Protein AF-A0A2D6N7F5-F1 (afdb_monomer)

Sequence (158 aa):
MHDAQRVFRFYQSTFAYVYKRFQGEFGGLKPFIVREVQGERAKNTGSNALLRTEGMYAWGAAPFGFASDMRFTVAQVGPGFSNIQFGRPSGIYTDRQDGRYYERQLQQALSSGRQIMAIETWNELGEASGISETVEFGRQYIKLTRRYADRFKAGLGQ

Mean predicted aligned error: 5.07 Å

Structure (mmCIF, N/CA/C/O backbone):
data_AF-A0A2D6N7F5-F1
#
_entry.id   AF-A0A2D6N7F5-F1
#
loop_
_atom_site.group_PDB
_atom_site.id
_atom_site.type_symbol
_atom_site.label_atom_id
_atom_site.label_alt_id
_atom_site.label_comp_id
_atom_site.label_asym_id
_atom_site.label_entity_id
_atom_site.label_seq_id
_atom_site.pdbx_PDB_ins_code
_atom_site.Cartn_x
_atom_site.Cartn_y
_atom_site.Cartn_z
_atom_site.occupancy
_atom_site.B_iso_or_equiv
_atom_site.auth_seq_id
_atom_site.auth_comp_id
_atom_site.auth_asym_id
_atom_site.auth_atom_id
_atom_site.pdbx_PDB_model_num
ATOM 1 N N . MET A 1 1 ? -0.732 33.611 -0.053 1.00 40.47 1 MET A N 1
ATOM 2 C CA . MET A 1 1 ? -0.291 32.695 1.020 1.00 40.47 1 MET A CA 1
ATOM 3 C C . MET A 1 1 ? -1.552 32.285 1.761 1.00 40.47 1 MET A C 1
ATOM 5 O O . MET A 1 1 ? -2.129 33.122 2.437 1.00 40.47 1 MET A O 1
AT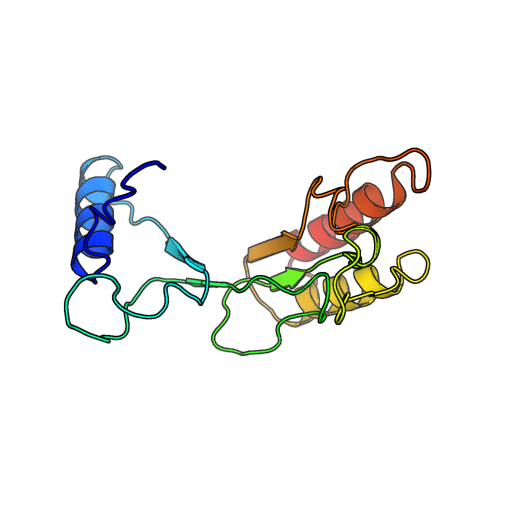OM 9 N N . HIS A 1 2 ? -2.101 31.101 1.482 1.00 43.03 2 HIS A N 1
ATOM 10 C CA . HIS A 1 2 ? -3.367 30.691 2.094 1.00 43.03 2 HIS A CA 1
ATOM 11 C C . HIS A 1 2 ? -3.129 30.362 3.568 1.00 43.03 2 HIS A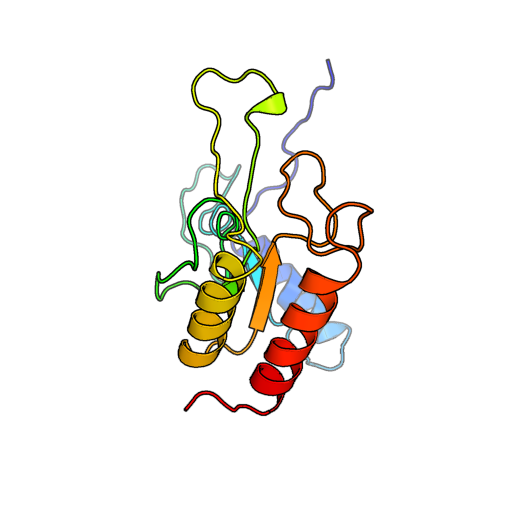 C 1
ATOM 13 O O . HIS A 1 2 ? -2.287 29.521 3.880 1.00 43.03 2 HIS A O 1
ATOM 19 N N . ASP A 1 3 ? -3.860 31.043 4.447 1.00 47.56 3 ASP A N 1
ATOM 20 C CA . ASP A 1 3 ? -3.926 30.760 5.878 1.00 47.56 3 ASP A CA 1
ATOM 21 C C . ASP A 1 3 ? -4.680 29.436 6.076 1.00 47.56 3 ASP A C 1
ATOM 23 O O . ASP A 1 3 ? -5.893 29.389 6.277 1.00 47.56 3 ASP A O 1
ATOM 27 N N . ALA A 1 4 ? -3.972 28.321 5.887 1.00 54.47 4 ALA A N 1
ATOM 28 C CA . ALA A 1 4 ? -4.507 26.992 6.135 1.00 54.47 4 ALA A CA 1
ATOM 29 C C . ALA A 1 4 ? -4.583 26.774 7.650 1.00 54.47 4 ALA A C 1
ATOM 31 O O . ALA A 1 4 ? -3.699 26.173 8.265 1.00 54.47 4 ALA A O 1
ATOM 32 N N . GLN A 1 5 ? -5.654 27.267 8.267 1.00 51.44 5 GLN A N 1
ATOM 33 C CA . GLN A 1 5 ? -5.961 26.943 9.651 1.00 51.44 5 GLN A CA 1
ATOM 34 C C . GLN A 1 5 ? -6.212 25.433 9.747 1.00 51.44 5 GLN A C 1
ATOM 36 O O . GLN A 1 5 ? -7.006 24.859 9.001 1.00 51.44 5 GLN A O 1
ATOM 41 N N . ARG A 1 6 ? -5.510 24.741 10.649 1.00 57.50 6 ARG A N 1
ATOM 42 C CA . ARG A 1 6 ? -5.746 23.315 10.920 1.00 57.50 6 ARG A CA 1
ATOM 43 C C . ARG A 1 6 ? -7.034 23.173 11.736 1.00 57.50 6 ARG A C 1
ATOM 45 O O . ARG A 1 6 ? -6.985 23.019 12.950 1.00 57.50 6 ARG A O 1
ATOM 52 N N . VAL A 1 7 ? -8.187 23.262 11.071 1.00 54.91 7 VAL A N 1
ATOM 53 C CA . VAL A 1 7 ? -9.494 23.422 11.741 1.00 54.91 7 VAL A CA 1
ATOM 54 C C . VAL A 1 7 ? -9.980 22.149 12.455 1.00 54.91 7 VAL A C 1
ATOM 56 O O . VAL A 1 7 ? -10.818 22.228 13.348 1.00 54.91 7 VAL A O 1
ATOM 59 N N . PHE A 1 8 ? -9.450 20.962 12.140 1.00 71.12 8 PHE A N 1
ATOM 60 C CA . PHE A 1 8 ? -9.966 19.724 12.730 1.00 71.12 8 PHE A CA 1
ATOM 61 C C . PHE A 1 8 ? -9.076 19.176 13.858 1.00 71.12 8 PHE A C 1
ATOM 63 O O . PHE A 1 8 ? -7.923 18.786 13.641 1.00 71.12 8 PHE A O 1
ATOM 70 N N . ARG A 1 9 ? -9.636 19.108 15.077 1.00 84.00 9 ARG A N 1
ATOM 71 C CA . ARG A 1 9 ? -9.073 18.338 16.198 1.00 84.00 9 ARG A CA 1
ATOM 72 C C . ARG A 1 9 ? -9.126 16.858 15.829 1.00 84.00 9 ARG A C 1
ATOM 74 O O . ARG A 1 9 ? -10.208 16.284 15.731 1.00 84.00 9 ARG A O 1
ATOM 81 N N . PHE A 1 10 ? -7.968 16.235 15.648 1.00 88.81 10 PHE A N 1
ATOM 82 C CA . PHE A 1 10 ? -7.874 14.812 15.344 1.00 88.81 10 PHE A CA 1
ATOM 83 C C . PHE A 1 10 ? -7.642 14.046 16.645 1.00 88.81 10 PHE A C 1
ATOM 85 O O . PHE A 1 10 ? -6.537 14.044 17.192 1.00 88.81 10 PHE A O 1
ATOM 92 N N . TYR A 1 11 ? -8.707 13.453 17.181 1.00 93.44 11 TYR A N 1
ATOM 93 C CA . TYR A 1 11 ? -8.701 12.763 18.472 1.0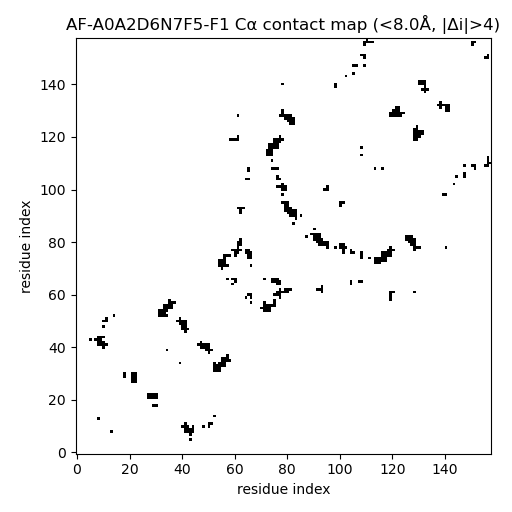0 93.44 11 TYR A CA 1
ATOM 94 C C . TYR A 1 11 ? -9.552 11.494 18.417 1.00 93.44 11 TYR A C 1
ATOM 96 O O . TY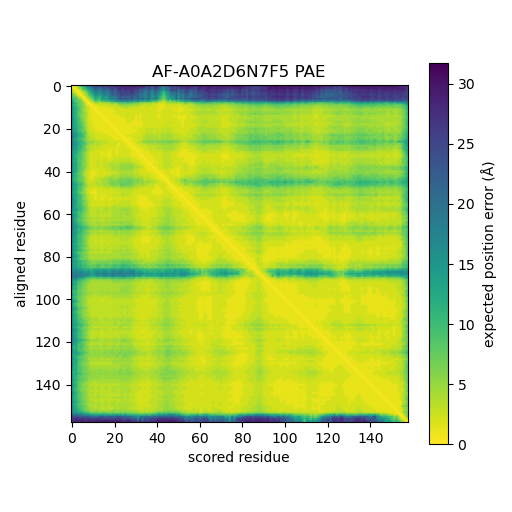R A 1 11 ? -10.198 11.208 17.411 1.00 93.44 11 TYR A O 1
ATOM 104 N N . GLN A 1 12 ? -9.608 10.730 19.510 1.00 95.62 12 GLN A N 1
ATOM 105 C CA . GLN A 1 12 ? -10.412 9.505 19.550 1.00 95.62 12 GLN A CA 1
ATOM 106 C C . GLN A 1 12 ? -11.902 9.776 19.279 1.00 95.62 12 GLN A C 1
ATOM 108 O O . GLN A 1 12 ? -12.587 8.940 18.688 1.00 95.62 12 GLN A O 1
ATOM 113 N N . SER A 1 13 ? -12.390 10.962 19.657 1.00 94.12 13 SER A N 1
ATOM 114 C CA . SER A 1 13 ? -13.760 11.408 19.394 1.00 94.12 13 SER A CA 1
ATOM 115 C C . SER A 1 13 ? -14.096 11.487 17.902 1.00 94.12 13 SER A C 1
ATOM 117 O O . SER A 1 13 ? -15.244 11.245 17.545 1.00 94.12 13 SER A O 1
ATOM 119 N N . THR A 1 14 ? -13.116 11.744 17.026 1.00 91.69 14 THR A N 1
ATOM 120 C CA . THR A 1 14 ? -13.300 11.729 15.566 1.00 91.69 14 THR A CA 1
ATOM 121 C C . THR A 1 14 ? -13.783 10.358 15.092 1.00 91.69 14 THR A C 1
ATOM 123 O O . THR A 1 14 ? -14.788 10.259 14.395 1.00 91.69 14 THR A O 1
ATOM 126 N N . PHE A 1 15 ? -13.118 9.286 15.528 1.00 94.44 15 PHE A N 1
ATOM 127 C CA . PHE A 1 15 ? -13.489 7.916 15.162 1.00 94.44 15 PHE A CA 1
ATOM 128 C C . PHE A 1 15 ? -14.754 7.455 15.882 1.00 94.44 15 PHE A C 1
ATOM 130 O O . PHE A 1 15 ? -15.606 6.821 15.270 1.00 94.44 15 PHE A O 1
ATOM 137 N N . ALA A 1 16 ? -14.916 7.818 17.160 1.00 95.25 16 ALA A N 1
ATOM 138 C CA . ALA A 1 16 ? -16.123 7.493 17.920 1.00 95.25 16 ALA A CA 1
ATOM 139 C C . ALA A 1 16 ? -17.387 8.072 17.264 1.00 95.25 16 ALA A C 1
ATOM 141 O O . ALA A 1 16 ? -18.410 7.391 17.195 1.00 95.25 16 ALA A O 1
ATOM 142 N N . TYR A 1 17 ? -17.301 9.299 16.740 1.00 95.06 17 TYR A N 1
ATOM 143 C CA . TYR A 1 17 ? -18.379 9.910 15.971 1.00 95.06 17 TYR A CA 1
ATOM 144 C C . TYR A 1 17 ? -18.702 9.102 14.708 1.00 95.06 17 TYR A C 1
ATOM 146 O O . TYR A 1 17 ? -19.865 8.766 14.495 1.00 95.06 17 TYR A O 1
ATOM 154 N N . VAL A 1 18 ? -17.685 8.738 13.916 1.00 94.69 18 VAL A N 1
ATOM 155 C CA . VAL A 1 18 ? -17.868 7.941 12.690 1.00 94.69 18 VAL A CA 1
ATOM 156 C C . VAL A 1 18 ? -18.508 6.589 13.001 1.00 94.69 18 VAL A C 1
ATOM 158 O O . VAL A 1 18 ? -19.502 6.248 12.369 1.00 94.69 18 VAL A O 1
ATOM 161 N N . TYR A 1 19 ? -18.016 5.849 14.001 1.00 96.56 19 TYR A N 1
ATOM 162 C CA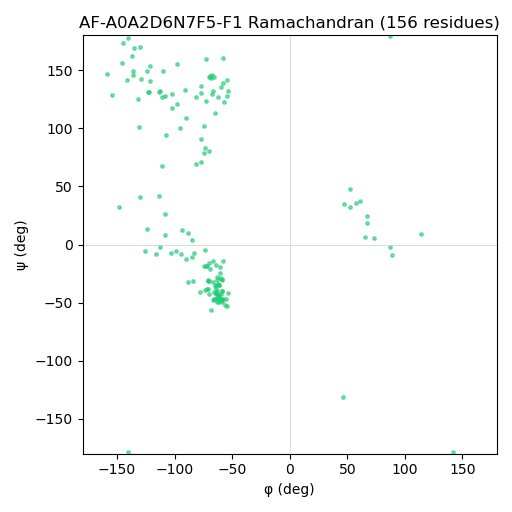 . TYR A 1 19 ? -18.605 4.560 14.383 1.00 96.56 19 TYR A CA 1
ATOM 163 C C . TYR A 1 19 ? -20.075 4.700 14.775 1.00 96.56 19 TYR A C 1
ATOM 165 O O . TYR A 1 19 ? -20.913 3.959 14.268 1.00 96.56 19 TYR A O 1
ATOM 173 N N . LYS A 1 20 ? -20.399 5.677 15.632 1.00 96.38 20 LYS A N 1
ATOM 174 C CA . LYS A 1 20 ? -21.777 5.915 16.076 1.00 96.38 20 LYS A CA 1
ATOM 175 C C . LYS A 1 20 ? -22.689 6.283 14.905 1.00 96.38 20 LYS A C 1
ATOM 177 O O . LYS A 1 20 ? -23.793 5.754 14.803 1.00 96.38 20 LYS A O 1
ATOM 182 N N . ARG A 1 21 ? -22.249 7.205 14.041 1.00 96.81 21 ARG A N 1
ATOM 183 C CA . ARG A 1 21 ? -23.061 7.693 12.921 1.00 96.81 21 ARG A CA 1
ATOM 184 C C . ARG A 1 21 ? -23.297 6.593 11.893 1.00 96.81 21 ARG A C 1
ATOM 186 O O . ARG A 1 21 ? -24.447 6.364 11.535 1.00 96.81 21 ARG A O 1
ATOM 193 N N . PHE A 1 22 ? -22.236 5.885 11.507 1.00 97.31 22 PHE A N 1
ATOM 194 C CA . PHE A 1 22 ? -22.306 4.797 10.537 1.00 97.31 22 PHE A CA 1
ATOM 195 C C . PHE A 1 22 ? -23.209 3.668 11.040 1.00 97.31 22 PHE A C 1
ATOM 197 O O . PHE A 1 22 ? -24.075 3.202 10.311 1.00 97.31 22 PHE A O 1
ATOM 204 N N . GLN A 1 23 ? -23.094 3.292 12.314 1.00 96.81 23 GLN A N 1
ATOM 205 C CA . GLN A 1 23 ? -23.960 2.273 12.902 1.00 96.81 23 GLN A CA 1
ATOM 206 C C . GLN A 1 23 ? -25.447 2.651 12.829 1.00 96.81 23 GLN A C 1
ATOM 208 O O . GLN A 1 23 ? -26.284 1.800 12.532 1.00 96.81 23 GLN A O 1
ATOM 213 N N . GLY A 1 24 ? -25.778 3.924 13.067 1.00 96.75 24 GLY A N 1
ATOM 214 C CA . GLY A 1 24 ? -27.152 4.417 12.965 1.00 96.75 24 GLY A CA 1
ATOM 215 C C . GLY A 1 24 ? -27.689 4.496 11.531 1.00 96.75 24 GLY A C 1
ATOM 216 O O . GLY A 1 24 ? -28.888 4.344 11.332 1.00 96.75 24 GLY A O 1
ATOM 217 N N . GLU A 1 25 ? -26.830 4.733 10.537 1.00 97.62 25 GLU A N 1
ATOM 218 C CA . GLU A 1 25 ? -27.229 4.857 9.122 1.00 97.62 25 GLU A CA 1
ATOM 219 C C . GLU A 1 25 ? -27.256 3.519 8.381 1.00 97.62 25 GLU A C 1
ATOM 221 O O . GLU A 1 25 ? -28.079 3.321 7.492 1.00 97.62 25 GLU A O 1
ATOM 226 N N . PHE A 1 26 ? -26.372 2.595 8.748 1.00 96.81 26 PHE A N 1
ATOM 227 C CA . PHE A 1 26 ? -26.126 1.358 8.012 1.00 96.81 26 PHE A CA 1
ATOM 228 C C . PHE A 1 26 ? -26.550 0.126 8.817 1.00 96.81 26 PHE A C 1
ATOM 230 O O . PHE A 1 26 ? -25.842 -0.876 8.858 1.00 96.81 26 PHE A O 1
ATOM 237 N N . GLY A 1 27 ? -27.706 0.198 9.484 1.00 95.00 27 GLY A N 1
ATOM 238 C CA . GLY A 1 27 ? -28.365 -0.976 10.069 1.00 95.00 27 GLY A CA 1
ATOM 239 C C . GLY A 1 27 ? -27.546 -1.704 11.138 1.00 95.00 27 GLY A C 1
ATOM 240 O O . GLY A 1 27 ? -27.548 -2.929 11.188 1.00 95.00 27 GLY A O 1
ATOM 241 N N . GLY A 1 28 ? -26.811 -0.974 11.977 1.00 95.25 28 GLY A N 1
ATOM 242 C CA . GLY A 1 28 ? -25.997 -1.577 13.031 1.00 95.25 28 GLY A CA 1
ATOM 243 C C . GLY A 1 28 ? -24.585 -1.986 12.600 1.00 95.25 28 GLY A C 1
ATOM 244 O O . GLY A 1 28 ? -23.811 -2.431 13.449 1.00 95.25 28 GLY A O 1
ATOM 245 N N . LEU A 1 29 ? -24.218 -1.817 11.325 1.00 95.81 29 LEU A N 1
ATOM 246 C CA . LEU A 1 29 ? -22.876 -2.139 10.840 1.00 95.81 29 LEU A CA 1
ATOM 247 C C . LEU A 1 29 ? -21.819 -1.203 11.431 1.00 95.81 29 LEU A C 1
ATOM 249 O O . LEU A 1 29 ? -22.044 -0.010 11.630 1.00 95.81 29 LEU A O 1
ATOM 253 N N . LYS A 1 30 ? -20.624 -1.745 11.668 1.00 95.19 30 LYS A N 1
ATOM 254 C CA . LYS A 1 30 ? -19.457 -0.973 12.097 1.00 95.19 30 LYS A CA 1
ATOM 255 C C . LYS A 1 30 ? -18.454 -0.892 10.941 1.00 95.19 30 LYS A C 1
ATOM 257 O O . LYS A 1 30 ? -18.079 -1.940 10.414 1.00 95.19 30 LYS A O 1
ATOM 262 N N . PRO A 1 31 ? -17.989 0.307 10.553 1.00 95.88 31 PRO A N 1
ATOM 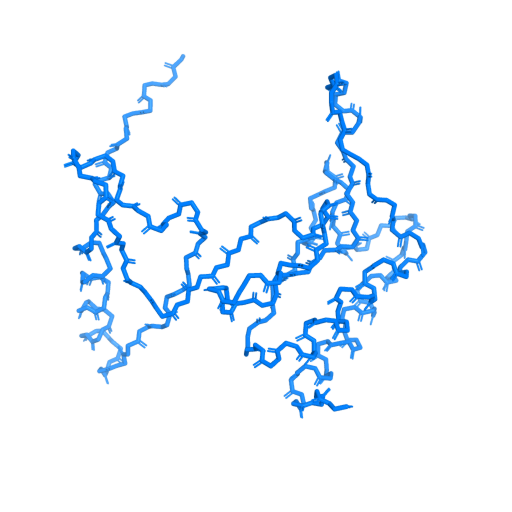263 C CA . PRO A 1 31 ? -16.958 0.427 9.535 1.00 95.88 31 PRO A CA 1
ATOM 264 C C . PRO A 1 31 ? -15.623 -0.101 10.072 1.00 95.88 31 PRO A C 1
ATOM 266 O O . PRO A 1 31 ? -15.302 0.086 11.246 1.00 95.88 31 PRO A O 1
ATOM 269 N N . PHE A 1 32 ? -14.836 -0.725 9.197 1.00 95.94 32 PHE A N 1
ATOM 270 C CA . PHE A 1 32 ? -13.449 -1.090 9.478 1.00 95.94 32 PHE A CA 1
ATOM 271 C C . PHE A 1 32 ? -12.545 0.068 9.058 1.00 95.94 32 PHE A C 1
ATOM 273 O O . PHE A 1 32 ? -12.401 0.343 7.865 1.00 95.94 32 PHE A O 1
ATOM 280 N N . ILE A 1 33 ? -11.960 0.778 10.022 1.00 96.56 33 ILE A N 1
ATOM 281 C CA . ILE A 1 33 ? -11.144 1.957 9.728 1.00 96.56 33 ILE A CA 1
ATOM 282 C C . ILE A 1 33 ? -9.666 1.572 9.732 1.00 96.56 33 ILE A C 1
ATOM 284 O O . ILE A 1 33 ? -9.112 1.147 10.746 1.00 96.56 33 ILE A O 1
ATOM 288 N N . VAL A 1 34 ? -9.003 1.790 8.597 1.00 96.38 34 VAL A N 1
ATOM 289 C CA . VAL A 1 34 ? -7.542 1.724 8.478 1.00 96.38 34 VAL A CA 1
ATOM 290 C C . VAL A 1 34 ? -6.989 3.142 8.461 1.00 96.38 34 VAL A C 1
ATOM 292 O O . VAL A 1 34 ? -7.446 3.976 7.681 1.00 96.38 34 VAL A O 1
ATOM 295 N N . ARG A 1 35 ? -5.991 3.426 9.299 1.00 94.81 35 ARG A N 1
ATOM 296 C CA . ARG A 1 35 ? -5.294 4.719 9.297 1.00 94.81 35 ARG A CA 1
ATOM 297 C C . ARG A 1 35 ? -3.880 4.599 8.775 1.00 94.81 35 ARG A C 1
ATOM 299 O O . ARG A 1 35 ? -3.217 3.593 8.985 1.00 94.81 35 ARG A O 1
ATOM 306 N N . GLU A 1 36 ? -3.407 5.667 8.161 1.00 94.31 36 GLU A N 1
ATOM 307 C CA . GLU A 1 36 ? -1.985 5.831 7.886 1.00 94.31 36 GLU A CA 1
ATOM 308 C C . GLU A 1 36 ? -1.236 6.076 9.218 1.00 94.31 36 GLU A C 1
ATOM 310 O O . GLU A 1 36 ? -1.798 6.687 10.135 1.00 94.31 36 GLU A O 1
ATOM 315 N N . VAL A 1 37 ? -0.013 5.555 9.366 1.00 94.56 37 VAL A N 1
ATOM 316 C CA . VAL A 1 37 ? 0.760 5.524 10.624 1.00 94.56 37 VAL A CA 1
ATOM 317 C C . VAL A 1 37 ? 1.018 6.904 11.223 1.00 94.56 37 VAL A C 1
ATOM 319 O O . VAL A 1 37 ? 1.044 7.061 12.443 1.00 94.56 37 VAL A O 1
ATOM 322 N N . GLN A 1 38 ? 1.110 7.953 10.408 1.00 90.31 38 GLN A N 1
ATOM 323 C CA . GLN A 1 38 ? 1.214 9.324 10.899 1.00 90.31 38 GLN A CA 1
ATOM 324 C C . GLN A 1 38 ? -0.050 9.748 11.658 1.00 90.31 38 GLN A C 1
ATOM 326 O O . GLN A 1 38 ? -0.022 10.743 12.380 1.00 90.31 38 GLN A O 1
ATOM 331 N N . GLY A 1 39 ? -1.170 9.044 11.492 1.00 90.12 39 GLY A N 1
ATOM 332 C CA . GLY A 1 39 ? -2.414 9.188 12.247 1.00 90.12 39 GLY A CA 1
ATOM 333 C C . GLY A 1 39 ? -2.497 8.340 13.525 1.00 90.12 39 GLY A C 1
ATOM 334 O O . GLY A 1 39 ? -3.575 8.261 14.111 1.00 90.12 39 GLY A O 1
ATOM 335 N N . GLU A 1 40 ? -1.407 7.705 13.974 1.00 92.94 40 GLU A N 1
ATOM 336 C CA . GLU A 1 40 ? -1.380 6.900 15.211 1.00 92.94 40 GLU A CA 1
ATOM 337 C C . GLU A 1 40 ? -1.670 7.745 16.465 1.00 92.94 40 GLU A C 1
ATOM 339 O O . GLU A 1 40 ? -2.220 7.248 17.451 1.00 92.94 40 GLU A O 1
ATOM 344 N N . ARG A 1 41 ? -1.338 9.041 16.424 1.00 94.38 41 ARG A N 1
ATOM 345 C CA . ARG A 1 41 ? -1.447 9.960 17.562 1.00 94.38 41 ARG A CA 1
ATOM 346 C C . ARG A 1 41 ? -2.358 11.143 17.278 1.00 94.38 41 ARG A C 1
ATOM 348 O O . ARG A 1 41 ? -2.540 11.564 16.135 1.00 94.38 41 ARG A O 1
ATOM 355 N N . ALA A 1 42 ? -2.920 11.677 18.356 1.00 93.81 42 ALA A N 1
ATOM 356 C CA . ALA A 1 42 ? -3.730 12.882 18.337 1.00 93.81 42 ALA A CA 1
ATOM 357 C C . ALA A 1 42 ? -2.993 14.068 17.688 1.00 93.81 42 ALA A C 1
ATOM 359 O O . ALA A 1 42 ? -1.796 14.257 17.897 1.00 93.81 42 ALA A O 1
ATOM 360 N N . LYS A 1 43 ? -3.717 14.887 16.914 1.00 90.75 43 LYS A N 1
ATOM 361 C CA . LYS A 1 43 ? -3.181 16.100 16.272 1.00 90.75 43 LYS A CA 1
ATOM 362 C C . LYS A 1 43 ? -4.079 17.297 16.557 1.00 90.75 43 LYS A C 1
ATOM 364 O O . LYS A 1 43 ? -5.304 17.180 16.554 1.00 90.75 43 LYS A O 1
ATOM 369 N N . ASN A 1 44 ? -3.458 18.460 16.756 1.00 89.00 44 ASN A N 1
ATOM 370 C CA . ASN A 1 44 ? -4.133 19.741 17.003 1.00 89.00 44 ASN A CA 1
ATOM 371 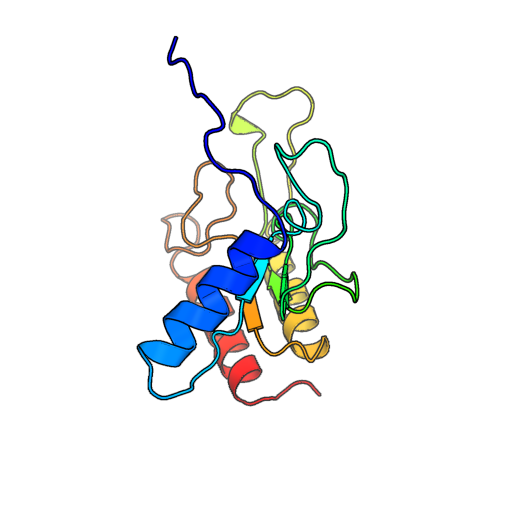C C . ASN A 1 44 ? -5.061 19.723 18.238 1.00 89.00 44 ASN A C 1
ATOM 373 O O . ASN A 1 44 ? -6.134 20.319 18.227 1.00 89.00 44 ASN A O 1
ATOM 377 N N . THR A 1 45 ? -4.692 18.995 19.298 1.00 87.44 45 THR A N 1
ATOM 378 C CA . THR A 1 45 ? -5.532 18.835 20.504 1.00 87.44 45 THR A CA 1
ATOM 379 C C . THR A 1 45 ? -4.844 19.207 21.815 1.00 87.44 45 THR A C 1
ATOM 381 O O . THR A 1 45 ? -5.504 19.159 22.850 1.00 87.44 45 THR A O 1
ATOM 384 N N . GLY A 1 46 ? -3.544 19.530 21.788 1.00 88.44 46 GLY A N 1
ATOM 385 C CA . GLY A 1 46 ? -2.715 19.680 22.993 1.00 88.44 46 GLY A CA 1
ATOM 386 C C . GLY A 1 46 ? -2.364 18.354 23.686 1.00 88.44 46 GLY A C 1
ATOM 387 O O . GLY A 1 46 ? -1.762 18.365 24.751 1.00 88.44 46 GLY A O 1
ATOM 388 N N . SER A 1 47 ? -2.728 17.212 23.094 1.00 88.19 47 SER A N 1
ATOM 389 C CA . SER A 1 47 ? -2.458 15.866 23.606 1.00 88.19 47 SER A CA 1
ATOM 390 C C . SER A 1 47 ? -1.703 15.039 22.564 1.00 88.19 47 SER A C 1
ATOM 392 O O . SER A 1 47 ? -1.916 15.216 21.368 1.00 88.19 47 SER A O 1
ATOM 394 N N . ASN A 1 48 ? -0.863 14.108 23.023 1.00 91.44 48 ASN A N 1
ATOM 395 C CA . ASN A 1 48 ? -0.147 13.133 22.189 1.00 91.44 48 ASN A CA 1
ATOM 396 C C . ASN A 1 48 ? -0.705 11.701 22.347 1.00 91.44 48 ASN A C 1
ATOM 398 O O . ASN A 1 48 ? 0.020 10.707 22.211 1.00 91.44 48 ASN A O 1
ATOM 402 N N . ALA A 1 49 ? -1.988 11.600 22.712 1.00 95.19 49 ALA A N 1
ATOM 403 C CA . ALA A 1 49 ? -2.657 10.330 22.968 1.00 95.19 49 ALA A CA 1
ATOM 404 C C . ALA A 1 49 ? -2.606 9.400 21.750 1.00 95.19 49 ALA A C 1
ATOM 406 O O . ALA A 1 49 ? -2.820 9.835 20.615 1.00 95.19 49 ALA A O 1
ATOM 407 N N . LEU A 1 50 ? -2.374 8.112 22.012 1.00 95.56 50 LEU A N 1
ATOM 408 C CA . LEU A 1 50 ? -2.547 7.055 21.022 1.00 95.56 50 LEU A CA 1
ATOM 409 C C . LEU A 1 50 ? -4.026 6.935 20.666 1.00 95.56 50 LEU A C 1
ATOM 411 O O . LEU A 1 50 ? -4.889 6.861 21.542 1.00 95.56 50 LEU A O 1
ATOM 415 N N . LEU A 1 51 ? -4.307 6.897 19.373 1.00 95.12 51 LEU A N 1
ATOM 416 C CA . LEU A 1 51 ? -5.650 6.720 18.855 1.00 95.12 51 LEU A CA 1
ATOM 417 C C . LEU A 1 51 ? -5.866 5.249 18.497 1.00 95.12 51 LEU A C 1
ATOM 419 O O . LEU A 1 51 ? -4.925 4.537 18.158 1.00 95.12 51 LEU A O 1
ATOM 423 N N . ARG A 1 52 ? -7.116 4.785 18.480 1.00 94.62 52 ARG A N 1
ATOM 424 C CA . ARG A 1 52 ? -7.477 3.390 18.170 1.00 94.62 52 ARG A CA 1
ATOM 425 C C . ARG A 1 52 ? -8.445 3.295 16.991 1.00 94.62 52 ARG A C 1
ATOM 427 O O . ARG A 1 52 ? -9.455 4.001 16.971 1.00 94.62 52 ARG A O 1
ATOM 434 N N . THR A 1 53 ? -8.116 2.416 16.049 1.00 95.88 53 THR A N 1
ATOM 435 C CA . THR A 1 53 ? -8.923 1.948 14.908 1.00 95.88 53 THR A CA 1
ATOM 436 C C . THR A 1 53 ? -8.606 0.477 14.656 1.00 95.88 53 THR A C 1
ATOM 438 O O . THR A 1 53 ? -7.703 -0.066 15.291 1.00 95.88 53 THR A O 1
ATOM 441 N N . GLU A 1 54 ? -9.340 -0.170 13.754 1.00 96.25 54 GLU A N 1
ATOM 442 C CA . GLU A 1 54 ? -9.156 -1.591 13.453 1.00 96.25 54 GLU A CA 1
ATOM 443 C C . GLU A 1 54 ? -7.853 -1.879 12.703 1.00 96.25 54 GLU A C 1
ATOM 445 O O . GLU A 1 54 ? -7.275 -2.949 12.880 1.00 96.25 54 GLU A O 1
ATOM 450 N N . GLY A 1 55 ? -7.385 -0.936 11.881 1.00 95.81 55 GLY A N 1
ATOM 451 C CA . GLY A 1 55 ? -6.187 -1.130 11.079 1.00 95.81 55 GLY A CA 1
ATOM 452 C C . GLY A 1 55 ? -5.237 0.056 11.026 1.00 95.81 55 GLY A C 1
ATOM 453 O O . GLY A 1 55 ? -5.603 1.208 11.297 1.00 95.81 55 GLY A O 1
ATOM 454 N N . MET A 1 56 ? -4.010 -0.253 10.617 1.00 96.31 56 MET A N 1
ATOM 455 C CA . MET A 1 56 ? -2.949 0.709 10.350 1.00 96.31 56 MET A CA 1
ATOM 456 C C . MET A 1 56 ? -2.128 0.282 9.128 1.00 96.31 56 MET A C 1
ATOM 458 O O . MET A 1 56 ? -1.854 -0.905 8.947 1.00 96.31 56 MET A O 1
ATOM 462 N N . TYR A 1 57 ? -1.727 1.242 8.301 1.00 96.12 57 TYR A N 1
ATOM 463 C CA . TYR A 1 57 ? -0.791 1.059 7.188 1.00 96.12 57 TYR A CA 1
ATOM 464 C C . TYR A 1 57 ? 0.232 2.200 7.170 1.00 96.12 57 TYR A C 1
ATOM 466 O O . TYR A 1 57 ? 0.058 3.191 7.877 1.00 96.12 57 TYR A O 1
ATOM 474 N N . ALA A 1 58 ? 1.285 2.073 6.370 1.00 94.62 58 ALA A N 1
ATOM 475 C CA . ALA A 1 58 ? 2.269 3.128 6.161 1.00 94.62 58 ALA A CA 1
ATOM 476 C C . ALA A 1 58 ? 2.621 3.240 4.678 1.00 94.62 58 ALA A C 1
ATOM 478 O O . ALA A 1 58 ? 2.663 2.226 3.979 1.00 94.62 58 ALA A O 1
ATOM 479 N N . TRP A 1 59 ? 2.897 4.463 4.229 1.00 94.62 59 TRP A N 1
ATOM 480 C CA . TRP A 1 59 ? 3.558 4.717 2.948 1.00 94.62 59 TRP A CA 1
ATOM 481 C C . TRP A 1 59 ? 5.043 4.350 3.002 1.00 94.62 59 TRP A C 1
ATOM 483 O O . TRP A 1 59 ? 5.646 4.310 4.077 1.00 94.62 59 TRP A O 1
ATOM 493 N N . GLY A 1 60 ? 5.642 4.145 1.831 1.00 95.62 60 GLY A N 1
ATOM 494 C CA . GLY A 1 60 ? 7.076 3.933 1.677 1.00 95.62 60 GLY A CA 1
ATOM 495 C C . GLY A 1 60 ? 7.448 2.536 1.193 1.00 95.62 60 GLY A C 1
ATOM 496 O O . GLY A 1 60 ? 8.635 2.212 1.166 1.00 95.62 60 GLY A O 1
ATOM 497 N N . ALA A 1 61 ? 6.483 1.711 0.776 1.00 96.94 61 ALA A N 1
ATOM 498 C CA . ALA A 1 61 ? 6.807 0.382 0.263 1.00 96.94 61 ALA A CA 1
ATOM 499 C C . ALA A 1 61 ? 7.489 0.436 -1.109 1.00 96.94 61 ALA A C 1
ATOM 501 O O . ALA A 1 61 ? 8.335 -0.404 -1.418 1.00 96.94 61 ALA A O 1
ATOM 502 N N . ALA A 1 62 ? 7.165 1.437 -1.928 1.00 97.44 62 ALA A N 1
ATOM 503 C CA . ALA A 1 62 ? 7.808 1.620 -3.223 1.00 97.44 62 ALA A CA 1
ATOM 504 C C . ALA A 1 62 ? 9.306 1.970 -3.094 1.00 97.44 62 ALA A C 1
ATOM 506 O O . ALA A 1 62 ? 10.110 1.322 -3.768 1.00 97.44 62 ALA A O 1
ATOM 507 N N . PRO A 1 63 ? 9.717 2.919 -2.224 1.00 96.81 63 PRO A N 1
ATOM 508 C CA . PRO A 1 63 ? 11.132 3.216 -2.011 1.00 96.81 63 PRO A CA 1
ATOM 509 C C . PRO A 1 63 ? 11.861 2.207 -1.114 1.00 96.81 63 PRO A C 1
ATOM 511 O O . PRO A 1 63 ? 13.004 1.858 -1.408 1.00 96.81 63 PRO A O 1
ATOM 514 N N . PHE A 1 64 ? 11.244 1.731 -0.029 1.00 96.88 64 PHE A N 1
ATOM 515 C CA . PHE A 1 64 ? 11.964 1.028 1.046 1.00 96.88 64 PHE A CA 1
ATOM 516 C C . PHE A 1 64 ? 11.619 -0.456 1.178 1.00 96.88 64 PHE A C 1
ATOM 518 O O . PHE A 1 64 ? 12.236 -1.168 1.970 1.00 96.88 64 PHE A O 1
ATOM 525 N N . GLY A 1 65 ? 10.692 -0.952 0.363 1.00 96.19 65 GLY A N 1
ATOM 526 C CA . GLY A 1 65 ? 10.262 -2.339 0.389 1.00 96.19 65 GLY A CA 1
ATOM 527 C C . GLY A 1 65 ? 9.145 -2.597 1.392 1.00 96.19 65 GLY A C 1
ATOM 528 O O . GLY A 1 65 ? 8.663 -1.710 2.090 1.00 96.19 65 GLY A O 1
ATOM 529 N N . PHE A 1 66 ? 8.717 -3.853 1.440 1.00 95.06 66 PHE A N 1
ATOM 530 C CA . PHE A 1 66 ? 7.579 -4.279 2.241 1.00 95.06 66 PHE A CA 1
ATOM 531 C C . PHE A 1 66 ? 7.714 -3.896 3.724 1.00 95.06 66 PHE A C 1
ATOM 533 O O . PHE A 1 66 ? 8.693 -4.246 4.385 1.00 95.06 66 PHE A O 1
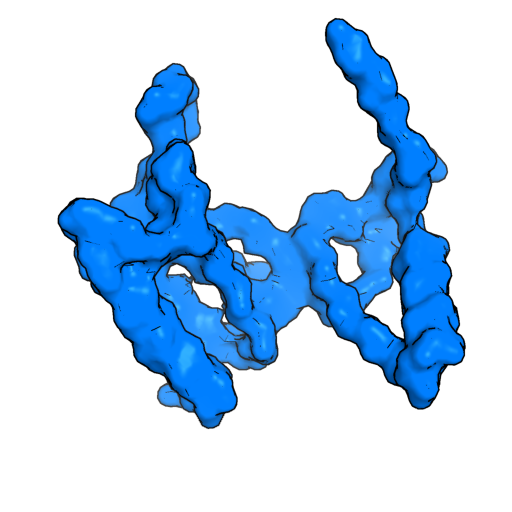ATOM 540 N N . ALA A 1 67 ? 6.694 -3.228 4.268 1.00 90.81 67 ALA A N 1
ATOM 541 C CA . ALA A 1 67 ? 6.668 -2.831 5.670 1.00 90.81 67 ALA A CA 1
ATOM 542 C C . ALA A 1 67 ? 6.390 -4.045 6.584 1.00 90.81 67 ALA A C 1
ATOM 544 O O . ALA A 1 67 ? 5.256 -4.520 6.724 1.00 90.81 67 ALA A O 1
ATOM 545 N N . SER A 1 68 ? 7.443 -4.562 7.219 1.00 90.69 68 SER A N 1
ATOM 546 C CA . SER A 1 68 ? 7.391 -5.766 8.061 1.00 90.69 68 SER A CA 1
ATOM 547 C C . SER A 1 68 ? 6.918 -5.522 9.499 1.00 90.69 68 SER A C 1
ATOM 549 O O . SER A 1 68 ? 6.663 -6.488 10.213 1.00 90.69 68 SER A O 1
ATOM 551 N N . ASP A 1 69 ? 6.745 -4.264 9.923 1.00 93.44 69 ASP A N 1
ATOM 552 C CA . ASP A 1 69 ? 6.244 -3.937 11.264 1.00 93.44 69 ASP A CA 1
ATOM 553 C C . ASP A 1 69 ? 4.875 -4.597 11.509 1.00 93.44 69 ASP A C 1
ATOM 555 O O . ASP A 1 69 ? 3.903 -4.392 10.772 1.00 93.44 69 ASP A O 1
ATOM 559 N N . MET A 1 70 ? 4.803 -5.407 12.566 1.00 90.88 70 MET A N 1
ATOM 560 C CA . MET A 1 70 ? 3.622 -6.191 12.928 1.00 90.88 70 MET A CA 1
ATOM 561 C C . MET A 1 70 ? 2.431 -5.332 13.369 1.00 90.88 70 MET A C 1
ATOM 563 O O . MET A 1 70 ? 1.310 -5.831 13.417 1.00 90.88 70 MET A O 1
ATOM 567 N N . ARG A 1 71 ? 2.637 -4.042 13.665 1.00 93.06 71 ARG A N 1
ATOM 568 C CA . ARG A 1 71 ? 1.543 -3.099 13.934 1.00 93.06 71 ARG A CA 1
ATOM 569 C C . ARG A 1 71 ? 0.723 -2.786 12.682 1.00 93.06 71 ARG A C 1
ATOM 571 O O . ARG A 1 71 ? -0.413 -2.330 12.807 1.00 93.06 71 ARG A O 1
ATOM 578 N N . PHE A 1 72 ? 1.276 -2.994 11.485 1.00 95.75 72 PHE A N 1
ATOM 579 C CA . PHE A 1 72 ? 0.545 -2.774 10.241 1.00 95.75 72 PHE A CA 1
ATOM 580 C C . PHE A 1 72 ? -0.352 -3.961 9.908 1.00 95.75 72 PHE A C 1
ATOM 582 O O . PHE A 1 72 ? 0.098 -5.102 9.801 1.00 95.75 72 PHE A O 1
ATOM 589 N N . THR A 1 73 ? -1.629 -3.666 9.681 1.00 96.06 73 THR A N 1
ATOM 590 C CA . THR A 1 73 ? -2.666 -4.640 9.313 1.00 96.06 73 THR A CA 1
ATOM 591 C C . THR A 1 73 ? -2.858 -4.746 7.801 1.00 96.06 73 THR A C 1
ATOM 593 O O . THR A 1 73 ? -3.603 -5.604 7.334 1.00 96.06 73 THR A O 1
ATOM 596 N N . VAL A 1 74 ? -2.213 -3.867 7.031 1.00 97.00 74 VAL A N 1
ATOM 597 C CA . VAL A 1 74 ? -2.266 -3.830 5.566 1.00 97.00 74 VAL A CA 1
ATOM 598 C C . VAL A 1 74 ? -0.904 -4.194 4.991 1.00 97.00 74 VAL A C 1
ATOM 600 O O . VAL A 1 74 ? 0.125 -3.678 5.423 1.00 97.00 74 VAL A O 1
ATOM 603 N N . ALA A 1 75 ? -0.898 -5.095 4.017 1.00 96.69 75 ALA A N 1
ATOM 604 C CA . ALA A 1 75 ? 0.264 -5.418 3.209 1.00 96.69 75 ALA A CA 1
ATOM 605 C C . ALA A 1 75 ? 0.475 -4.313 2.162 1.00 96.69 75 ALA A C 1
ATOM 607 O O . ALA A 1 75 ? -0.099 -4.364 1.074 1.00 96.69 75 ALA A O 1
ATOM 608 N N . GLN A 1 76 ? 1.267 -3.298 2.506 1.00 97.12 76 GLN A N 1
ATOM 609 C CA . GLN A 1 76 ? 1.675 -2.257 1.563 1.00 97.12 76 GLN A CA 1
ATOM 610 C C . GLN A 1 76 ? 2.785 -2.790 0.646 1.00 97.12 76 GLN A C 1
ATOM 612 O O . GLN A 1 76 ? 3.774 -3.342 1.129 1.00 97.12 76 GLN A O 1
ATOM 617 N N . VAL A 1 77 ? 2.633 -2.606 -0.665 1.00 97.94 77 VAL A N 1
ATOM 618 C CA . VAL A 1 77 ? 3.617 -3.006 -1.684 1.00 97.94 77 VAL A CA 1
ATOM 619 C C . VAL A 1 77 ? 3.808 -1.904 -2.722 1.00 97.94 77 VAL A C 1
ATOM 621 O O . VAL A 1 77 ? 2.853 -1.206 -3.049 1.00 97.94 77 VAL A O 1
ATOM 624 N N . GLY A 1 78 ? 4.998 -1.790 -3.310 1.00 97.94 78 GLY A N 1
ATOM 625 C CA . GLY A 1 78 ? 5.250 -0.882 -4.434 1.00 97.94 78 GLY A CA 1
ATOM 626 C C . GLY A 1 78 ? 6.263 -1.432 -5.442 1.00 97.94 78 GLY A C 1
ATOM 627 O O . GLY A 1 78 ? 7.050 -2.317 -5.105 1.00 97.94 78 GLY A O 1
ATOM 628 N N . PRO A 1 79 ? 6.246 -0.979 -6.708 1.00 98.12 79 PRO A N 1
ATOM 629 C CA . PRO A 1 79 ? 7.047 -1.590 -7.763 1.00 98.12 79 PRO A CA 1
ATOM 630 C C . PRO A 1 79 ? 8.485 -1.073 -7.853 1.00 98.12 79 PRO A C 1
ATOM 632 O O . PRO A 1 79 ? 9.283 -1.657 -8.585 1.00 98.12 79 PRO A O 1
ATOM 635 N N . GLY A 1 80 ? 8.796 0.001 -7.133 1.00 98.06 80 GLY A N 1
ATOM 636 C CA . GLY A 1 80 ? 10.041 0.761 -7.180 1.00 98.06 80 GLY A CA 1
ATOM 637 C C . GLY A 1 80 ? 9.736 2.250 -7.029 1.00 98.06 80 GLY A C 1
ATOM 638 O O . GLY A 1 80 ? 8.576 2.627 -6.857 1.00 98.06 80 GLY A O 1
ATOM 639 N N . PHE A 1 81 ? 10.763 3.090 -7.075 1.00 98.12 81 PHE A N 1
ATOM 640 C CA . PHE A 1 81 ? 10.622 4.514 -6.779 1.00 98.12 81 PHE A CA 1
ATOM 641 C C . PHE A 1 81 ? 11.760 5.322 -7.393 1.00 98.12 81 PHE A C 1
ATOM 643 O O . PHE A 1 81 ? 12.903 4.870 -7.444 1.00 98.12 81 PHE A O 1
ATOM 650 N N . SER A 1 82 ? 11.476 6.549 -7.809 1.00 96.44 82 SER A N 1
ATOM 651 C CA . SER A 1 82 ? 12.500 7.534 -8.121 1.00 96.44 82 SER A CA 1
ATOM 652 C C . SER A 1 82 ? 11.968 8.947 -7.958 1.00 96.44 82 SER A C 1
ATOM 654 O O . SER A 1 82 ? 10.950 9.307 -8.546 1.00 96.44 82 SER A O 1
ATOM 656 N N . ASN A 1 83 ? 12.694 9.766 -7.202 1.00 95.12 83 ASN A N 1
ATOM 657 C CA . ASN A 1 83 ? 12.446 11.205 -7.109 1.00 95.12 83 ASN A CA 1
ATOM 658 C C . ASN A 1 83 ? 13.695 12.039 -7.472 1.00 95.12 83 ASN A C 1
ATOM 660 O O . ASN A 1 83 ? 13.746 13.245 -7.211 1.00 95.12 83 ASN A O 1
ATOM 664 N N . ILE A 1 84 ? 14.706 11.400 -8.078 1.00 93.56 84 ILE A N 1
ATOM 665 C CA . ILE A 1 84 ? 15.988 12.015 -8.461 1.00 93.56 84 ILE A CA 1
ATOM 666 C C . ILE A 1 84 ? 15.805 13.124 -9.509 1.00 93.56 84 ILE A C 1
ATOM 668 O O . ILE A 1 84 ? 16.524 14.120 -9.498 1.00 93.56 84 ILE A O 1
ATOM 672 N N . GLN A 1 85 ? 14.789 12.994 -10.363 1.00 90.56 85 GLN A N 1
ATOM 673 C CA . GLN A 1 85 ? 14.385 13.955 -11.390 1.00 90.56 85 GLN A CA 1
ATOM 674 C C . GLN A 1 85 ? 13.982 15.318 -10.820 1.00 90.56 85 GLN A C 1
ATOM 676 O O . GLN A 1 85 ? 14.002 16.311 -11.540 1.00 90.56 85 GLN A O 1
ATOM 681 N N . PHE A 1 86 ? 13.647 15.394 -9.529 1.00 90.56 86 PHE A N 1
ATOM 682 C CA . PHE A 1 86 ? 13.341 16.662 -8.867 1.00 90.56 86 PHE A CA 1
ATOM 683 C C . PHE A 1 86 ? 14.586 17.399 -8.352 1.00 90.56 86 PHE A C 1
ATOM 685 O O . PHE A 1 86 ? 14.443 18.423 -7.688 1.00 90.56 86 PHE A O 1
ATOM 692 N N . GLY A 1 87 ? 15.797 16.885 -8.605 1.00 86.38 87 GLY A N 1
ATOM 693 C CA . GLY A 1 87 ? 17.054 17.564 -8.268 1.00 86.38 87 GLY A CA 1
ATOM 694 C C . GLY A 1 87 ? 17.314 17.714 -6.766 1.00 86.38 87 GLY A C 1
ATOM 695 O O . GLY A 1 87 ? 18.023 18.627 -6.347 1.00 86.38 87 GLY A O 1
ATOM 696 N N . ARG A 1 88 ? 16.723 16.853 -5.927 1.00 81.44 88 ARG A N 1
ATOM 697 C CA . ARG A 1 88 ? 16.911 16.910 -4.470 1.00 81.44 88 ARG A CA 1
ATOM 698 C C . ARG A 1 88 ? 18.277 16.314 -4.081 1.00 81.44 88 ARG A C 1
ATOM 700 O O . ARG A 1 88 ? 18.587 15.224 -4.558 1.00 81.44 88 ARG A O 1
ATOM 707 N N . PRO A 1 89 ? 19.053 16.940 -3.169 1.00 79.06 89 PRO A N 1
ATOM 708 C CA . PRO A 1 89 ? 20.381 16.456 -2.751 1.00 79.06 89 PRO A CA 1
ATOM 709 C C . PRO A 1 89 ? 20.424 15.031 -2.167 1.00 79.06 89 PRO A C 1
ATOM 711 O O . PRO A 1 89 ? 21.494 14.450 -2.041 1.00 79.06 89 PRO A O 1
ATOM 714 N N . SER A 1 90 ? 19.269 14.466 -1.809 1.00 86.62 90 SER A N 1
ATOM 715 C CA . SER A 1 90 ? 19.096 13.130 -1.229 1.00 86.62 90 SER A CA 1
ATOM 716 C C . SER A 1 90 ? 18.022 12.320 -1.965 1.00 86.62 90 SER A C 1
ATOM 718 O O . SER A 1 90 ? 17.185 11.661 -1.345 1.00 86.62 90 SER A O 1
ATOM 720 N N . GLY A 1 91 ? 18.005 12.418 -3.298 1.00 90.75 91 GLY A N 1
ATOM 721 C CA . GLY A 1 91 ? 17.068 11.671 -4.131 1.00 90.75 91 GLY A CA 1
ATOM 722 C C . GLY A 1 91 ? 17.112 10.167 -3.840 1.00 90.75 91 GLY A C 1
ATOM 723 O O . GLY A 1 91 ? 18.180 9.564 -3.759 1.00 90.75 91 GLY A O 1
ATOM 724 N N . ILE A 1 92 ? 15.941 9.566 -3.673 1.00 95.88 92 ILE A N 1
ATOM 725 C CA . ILE A 1 92 ? 15.769 8.132 -3.479 1.00 95.88 92 ILE A CA 1
ATOM 726 C C . ILE A 1 92 ? 15.582 7.503 -4.854 1.00 95.88 92 ILE A C 1
ATOM 728 O O . ILE A 1 92 ? 14.787 7.981 -5.669 1.00 95.88 92 ILE A O 1
ATOM 732 N N . TYR A 1 93 ? 16.304 6.412 -5.087 1.00 96.69 93 TYR A N 1
ATOM 733 C CA . TYR A 1 93 ? 16.151 5.570 -6.258 1.00 96.69 93 TYR A CA 1
ATOM 734 C C . TYR A 1 93 ? 16.074 4.108 -5.837 1.00 96.69 93 TYR A C 1
ATOM 736 O O . TYR A 1 93 ? 16.972 3.588 -5.175 1.00 96.69 93 TYR A O 1
ATOM 744 N N . THR A 1 94 ? 15.009 3.456 -6.277 1.00 97.94 94 THR A N 1
ATOM 745 C CA . THR A 1 94 ? 14.733 2.049 -6.039 1.00 97.94 94 THR A CA 1
ATOM 746 C C . THR A 1 94 ? 14.377 1.418 -7.371 1.00 97.94 94 THR A C 1
ATOM 748 O O . THR A 1 94 ? 13.263 1.573 -7.877 1.00 97.94 94 THR A O 1
ATOM 751 N N . ASP A 1 95 ? 15.358 0.724 -7.944 1.00 97.62 95 ASP A N 1
ATOM 752 C CA . ASP A 1 95 ? 15.221 0.038 -9.222 1.00 97.62 95 ASP A CA 1
ATOM 753 C C . ASP A 1 95 ? 14.102 -1.014 -9.167 1.00 97.62 95 ASP A C 1
ATOM 755 O O . ASP A 1 95 ? 14.010 -1.820 -8.235 1.00 97.62 95 ASP A O 1
ATOM 759 N N . ARG A 1 96 ? 13.275 -1.038 -10.212 1.00 98.25 96 ARG A N 1
ATOM 760 C CA . ARG A 1 96 ? 12.210 -2.026 -10.380 1.00 98.25 96 ARG A CA 1
ATOM 761 C C . ARG A 1 96 ? 12.751 -3.418 -10.716 1.00 98.25 96 ARG A C 1
ATOM 763 O O . ARG A 1 96 ? 12.026 -4.403 -10.539 1.00 98.25 96 ARG A O 1
ATOM 770 N N . GLN A 1 97 ? 13.998 -3.516 -11.189 1.00 98.38 97 GLN A N 1
ATOM 771 C CA . GLN A 1 97 ? 14.699 -4.764 -11.515 1.00 98.38 97 GLN A CA 1
ATOM 772 C C . GLN A 1 97 ? 13.881 -5.659 -12.459 1.00 98.38 97 GLN A C 1
ATOM 774 O O . GLN A 1 97 ? 13.643 -6.831 -12.158 1.00 98.38 97 GLN A O 1
ATOM 779 N N . ASP A 1 98 ? 13.349 -5.087 -13.541 1.00 97.62 98 ASP A N 1
ATOM 780 C CA . ASP A 1 98 ? 12.433 -5.757 -14.481 1.00 97.62 98 ASP A CA 1
ATOM 781 C C . ASP A 1 98 ? 11.220 -6.418 -13.795 1.00 97.62 98 ASP A C 1
ATOM 783 O O . ASP A 1 98 ? 10.730 -7.469 -14.204 1.00 97.62 98 ASP A O 1
ATOM 787 N N . GLY A 1 99 ? 10.745 -5.831 -12.695 1.00 98.31 99 GLY A N 1
ATOM 788 C CA . GLY A 1 99 ? 9.628 -6.346 -11.904 1.00 98.31 99 GLY A CA 1
ATOM 789 C C . GLY A 1 99 ? 10.020 -7.321 -10.794 1.00 98.31 99 GLY A C 1
ATOM 790 O O . GLY A 1 99 ? 9.184 -7.590 -9.932 1.00 98.31 99 GLY A O 1
ATOM 791 N N . ARG A 1 100 ? 11.278 -7.785 -10.728 1.00 98.62 100 ARG A N 1
ATOM 792 C CA . ARG A 1 100 ? 11.751 -8.672 -9.648 1.00 98.62 100 ARG A CA 1
ATOM 793 C C . ARG A 1 100 ? 11.643 -8.009 -8.276 1.00 98.62 100 ARG A C 1
ATOM 795 O O . ARG A 1 100 ? 11.344 -8.690 -7.297 1.00 98.62 100 ARG A O 1
ATOM 802 N N . TYR A 1 101 ? 11.862 -6.694 -8.190 1.00 98.62 101 TYR A N 1
ATOM 803 C CA . TYR A 1 101 ? 11.702 -5.954 -6.937 1.00 98.62 101 TYR A CA 1
ATOM 804 C C . TYR A 1 101 ? 10.250 -5.990 -6.450 1.00 98.62 101 TYR A C 1
ATOM 806 O O . TYR A 1 101 ? 9.990 -6.381 -5.312 1.00 98.62 101 TYR A O 1
ATOM 814 N N . TYR A 1 102 ? 9.302 -5.682 -7.339 1.00 98.50 102 TYR A N 1
ATOM 815 C CA . TYR A 1 102 ? 7.879 -5.717 -7.013 1.00 98.50 102 TYR A CA 1
ATOM 816 C C . TYR A 1 102 ? 7.399 -7.126 -6.662 1.00 98.50 102 TYR A C 1
ATOM 818 O O . TYR A 1 102 ? 6.645 -7.312 -5.708 1.00 98.50 102 TYR A O 1
ATOM 826 N N . GLU A 1 103 ? 7.861 -8.134 -7.408 1.00 98.56 103 GLU A N 1
ATOM 827 C CA . GLU A 1 103 ? 7.473 -9.522 -7.178 1.00 98.56 103 GLU A CA 1
ATOM 828 C C . GLU A 1 103 ? 7.845 -9.990 -5.764 1.00 98.56 103 GLU A C 1
ATOM 830 O O . GLU A 1 103 ? 7.010 -10.582 -5.082 1.00 98.56 103 GLU A O 1
ATOM 835 N N . ARG A 1 104 ? 9.045 -9.650 -5.270 1.00 98.19 104 ARG A N 1
ATOM 836 C CA . ARG A 1 104 ? 9.451 -9.964 -3.887 1.00 98.19 104 ARG A CA 1
ATOM 837 C C . ARG A 1 104 ? 8.571 -9.287 -2.838 1.00 98.19 104 ARG A C 1
ATOM 839 O O . ARG A 1 104 ? 8.338 -9.858 -1.775 1.00 98.19 104 ARG A O 1
ATOM 846 N N . GLN A 1 105 ? 8.077 -8.079 -3.099 1.00 97.88 105 GLN A N 1
ATOM 847 C CA . GLN A 1 105 ? 7.144 -7.417 -2.184 1.00 97.88 105 GLN A CA 1
ATOM 848 C C . GLN A 1 105 ? 5.773 -8.089 -2.181 1.00 97.88 105 GLN A C 1
ATOM 850 O O . GLN A 1 105 ? 5.200 -8.319 -1.121 1.00 97.88 105 GLN A O 1
ATOM 855 N N . LEU A 1 106 ? 5.266 -8.459 -3.357 1.00 97.75 106 LEU A N 1
ATOM 856 C CA . LEU A 1 106 ? 4.001 -9.177 -3.484 1.00 97.75 106 LEU A CA 1
ATOM 857 C C . LEU A 1 106 ? 4.063 -10.571 -2.837 1.00 97.75 106 LEU A C 1
ATOM 859 O O . LEU A 1 106 ? 3.090 -11.016 -2.235 1.00 97.75 106 LEU A O 1
ATOM 863 N N . GLN A 1 107 ? 5.210 -11.250 -2.907 1.00 97.38 107 GLN A N 1
ATOM 864 C CA . GLN A 1 107 ? 5.447 -12.501 -2.178 1.00 97.38 107 GLN A CA 1
ATOM 865 C C . GLN A 1 107 ? 5.386 -12.299 -0.660 1.00 97.38 107 GLN A C 1
ATOM 867 O O . GLN A 1 107 ? 4.731 -13.082 0.023 1.00 97.38 107 GLN A O 1
ATOM 872 N N . GLN A 1 108 ? 5.995 -11.229 -0.139 1.00 96.75 108 GLN A N 1
ATOM 873 C CA . GLN A 1 108 ? 5.899 -10.883 1.284 1.00 96.75 108 GLN A CA 1
ATOM 874 C C . GLN A 1 108 ? 4.471 -10.509 1.701 1.00 96.75 108 GLN A C 1
ATOM 876 O O . GLN A 1 108 ? 4.029 -10.868 2.790 1.00 96.75 108 GLN A O 1
ATOM 881 N N . ALA A 1 109 ? 3.710 -9.841 0.830 1.00 95.69 109 ALA A N 1
ATOM 882 C CA . ALA A 1 109 ? 2.296 -9.580 1.073 1.00 95.69 109 ALA A CA 1
ATOM 883 C C . ALA A 1 109 ? 1.505 -10.884 1.252 1.00 95.69 109 ALA A C 1
ATOM 885 O O . ALA A 1 109 ? 0.768 -11.003 2.232 1.00 95.69 109 ALA A O 1
ATOM 886 N N . LEU A 1 110 ? 1.712 -11.875 0.374 1.00 95.25 110 LEU A N 1
ATOM 887 C CA . LEU A 1 110 ? 1.085 -13.196 0.494 1.00 95.25 110 LEU A CA 1
ATOM 888 C C . LEU A 1 110 ? 1.498 -13.929 1.775 1.00 95.25 110 LEU A C 1
ATOM 890 O O . LEU A 1 110 ? 0.640 -14.482 2.457 1.00 95.25 110 LEU A O 1
ATOM 894 N N . SER A 1 111 ? 2.788 -13.920 2.122 1.00 94.12 111 SER A N 1
ATOM 895 C CA . SER A 1 111 ? 3.281 -14.628 3.311 1.00 94.12 111 SER A CA 1
ATOM 896 C C . SER A 1 111 ? 2.926 -13.932 4.627 1.00 94.12 111 SER A C 1
ATOM 898 O O . SER A 1 111 ? 2.953 -14.564 5.679 1.00 94.12 111 SER A O 1
ATOM 900 N N . SER A 1 112 ? 2.569 -12.645 4.593 1.00 93.75 112 SER A N 1
ATOM 901 C CA . SER A 1 112 ? 2.261 -11.880 5.807 1.00 93.75 112 SER A CA 1
ATOM 902 C C . SER A 1 112 ? 0.955 -12.272 6.501 1.00 93.75 112 SER A C 1
ATOM 904 O O . SER A 1 112 ? 0.729 -11.850 7.633 1.00 93.75 112 SER A O 1
ATOM 906 N N . GLY A 1 113 ? 0.059 -13.000 5.824 1.00 91.31 113 GLY A N 1
ATOM 907 C CA . GLY A 1 113 ? -1.275 -13.333 6.340 1.00 91.31 113 GLY A CA 1
ATOM 908 C C . GLY A 1 113 ? -2.207 -12.126 6.535 1.00 91.31 113 GLY A C 1
ATOM 909 O O . GLY A 1 113 ? -3.302 -12.270 7.082 1.00 91.31 113 GLY A O 1
ATOM 910 N N . ARG A 1 114 ? -1.801 -10.923 6.105 1.00 94.00 114 ARG A N 1
ATOM 911 C CA . ARG A 1 114 ? -2.630 -9.712 6.177 1.00 94.00 114 ARG A CA 1
ATOM 912 C C . ARG A 1 114 ? -3.808 -9.832 5.214 1.00 94.00 114 ARG A C 1
ATOM 914 O O . ARG A 1 114 ? -3.662 -10.352 4.118 1.00 94.00 114 ARG A O 1
ATOM 921 N N . GLN A 1 115 ? -4.968 -9.314 5.612 1.00 94.00 115 GLN A N 1
ATOM 922 C CA . GLN A 1 115 ? -6.220 -9.470 4.852 1.00 94.00 115 GLN A CA 1
ATOM 923 C C . GLN A 1 115 ? -6.469 -8.355 3.828 1.00 94.00 115 GLN A C 1
ATOM 925 O O . GLN A 1 115 ? -7.343 -8.473 2.973 1.00 94.00 115 GLN A O 1
ATOM 930 N N . ILE A 1 116 ? -5.707 -7.263 3.905 1.00 95.75 116 ILE A N 1
ATOM 931 C CA . ILE A 1 116 ? -5.788 -6.136 2.975 1.00 95.75 116 ILE A CA 1
ATOM 932 C C . ILE A 1 116 ? -4.405 -5.942 2.362 1.00 95.75 116 ILE A C 1
ATOM 934 O O . ILE A 1 116 ? -3.417 -5.873 3.091 1.00 95.75 116 ILE A O 1
ATOM 938 N N . MET A 1 117 ? -4.343 -5.822 1.038 1.00 96.38 117 MET A N 1
ATOM 939 C CA . MET A 1 117 ? -3.146 -5.421 0.300 1.00 96.38 117 MET A CA 1
ATOM 940 C C . MET A 1 117 ? -3.402 -4.063 -0.350 1.00 96.38 117 MET A C 1
ATOM 942 O O . MET A 1 117 ? -4.435 -3.872 -0.993 1.00 96.38 117 MET A O 1
ATOM 946 N N . ALA A 1 118 ? -2.466 -3.135 -0.186 1.00 96.69 118 ALA A N 1
ATOM 947 C CA . ALA A 1 118 ? -2.517 -1.806 -0.781 1.00 96.69 118 ALA A CA 1
ATOM 948 C C . ALA A 1 118 ? -1.284 -1.587 -1.662 1.00 96.69 118 ALA A C 1
ATOM 950 O O . ALA A 1 118 ? -0.183 -2.036 -1.343 1.00 96.69 118 ALA A O 1
ATOM 951 N N . ILE A 1 119 ? -1.498 -0.941 -2.808 1.00 97.62 119 ILE A N 1
ATOM 952 C CA . ILE A 1 119 ? -0.478 -0.760 -3.839 1.00 97.62 119 ILE A CA 1
ATOM 953 C C . ILE A 1 119 ? -0.088 0.709 -3.902 1.00 97.62 119 ILE A C 1
ATOM 955 O O . ILE A 1 119 ? -0.935 1.579 -4.096 1.00 97.62 119 ILE A O 1
ATOM 959 N N . GLU A 1 120 ? 1.210 0.945 -3.801 1.00 96.44 120 GLU A N 1
ATOM 960 C CA . GLU A 1 120 ? 1.881 2.228 -3.933 1.00 96.44 120 GLU A CA 1
ATOM 961 C C . GLU A 1 120 ? 2.641 2.250 -5.259 1.00 96.44 120 GLU A C 1
ATOM 963 O O . GLU A 1 120 ? 3.742 1.718 -5.343 1.00 96.44 120 GLU A O 1
ATOM 968 N N . THR A 1 121 ? 2.077 2.775 -6.344 1.00 97.69 121 THR A N 1
ATOM 969 C CA . THR A 1 121 ? 0.760 3.427 -6.499 1.00 97.69 121 THR A CA 1
ATOM 970 C C . THR A 1 121 ? 0.110 3.021 -7.825 1.00 97.69 121 THR A C 1
ATOM 972 O O . THR A 1 121 ? 0.675 2.249 -8.599 1.00 97.69 121 THR A O 1
ATOM 975 N N . TRP A 1 122 ? -1.082 3.542 -8.141 1.00 98.25 122 TRP A N 1
ATOM 976 C CA . TRP A 1 122 ? -1.629 3.397 -9.493 1.00 98.25 122 TRP A CA 1
ATOM 977 C C . TRP A 1 122 ? -0.823 4.210 -10.522 1.00 98.25 122 TRP A C 1
ATOM 979 O O . TRP A 1 122 ? -0.324 3.647 -11.497 1.00 98.25 122 TRP A O 1
ATOM 989 N N . ASN A 1 123 ? -0.670 5.521 -10.319 1.00 97.75 123 ASN A N 1
ATOM 990 C CA . ASN A 1 123 ? -0.176 6.442 -11.349 1.00 97.75 123 ASN A CA 1
ATOM 991 C C . ASN A 1 123 ? 0.622 7.641 -10.810 1.00 97.75 123 ASN A C 1
ATOM 993 O O . ASN A 1 123 ? 0.601 8.708 -11.422 1.00 97.75 123 ASN A O 1
ATOM 997 N N . GLU A 1 124 ? 1.354 7.499 -9.707 1.00 96.50 124 GLU A N 1
ATOM 998 C CA . GLU A 1 124 ? 2.280 8.549 -9.269 1.00 96.50 124 GLU A CA 1
ATOM 999 C C . GLU A 1 124 ? 3.559 8.510 -10.120 1.00 96.50 124 GLU A C 1
ATOM 1001 O O . GLU A 1 124 ? 4.635 8.072 -9.711 1.00 96.50 124 GLU A O 1
ATOM 1006 N N . LEU A 1 125 ? 3.402 8.919 -11.382 1.00 93.75 125 LEU A N 1
ATOM 1007 C CA . LEU A 1 125 ? 4.454 8.909 -12.401 1.00 93.75 125 LEU A CA 1
ATOM 1008 C C . LEU A 1 125 ? 5.621 9.809 -11.994 1.00 93.75 125 LEU A C 1
ATOM 1010 O O . LEU A 1 125 ? 6.775 9.474 -12.240 1.00 93.75 125 LEU A O 1
ATOM 1014 N N . GLY A 1 126 ? 5.310 10.915 -11.312 1.00 93.75 126 GLY A N 1
ATOM 1015 C CA . GLY A 1 126 ? 6.296 11.836 -10.766 1.00 93.75 126 GLY A CA 1
ATOM 1016 C C . GLY A 1 126 ? 7.231 11.197 -9.742 1.00 93.75 126 GLY A C 1
ATOM 1017 O O . GLY A 1 126 ? 8.339 11.680 -9.611 1.00 93.75 126 GLY A O 1
ATOM 1018 N N . GLU A 1 127 ? 6.849 10.115 -9.065 1.00 95.50 127 GLU A N 1
ATOM 1019 C CA . GLU A 1 127 ? 7.729 9.389 -8.134 1.00 95.50 127 GLU A CA 1
ATOM 1020 C C . GLU A 1 127 ? 8.179 8.034 -8.688 1.00 95.50 127 GLU A C 1
ATOM 1022 O O . GLU A 1 127 ? 8.757 7.212 -7.976 1.00 95.50 127 GLU A O 1
ATOM 1027 N N . ALA A 1 128 ? 7.877 7.765 -9.962 1.00 95.81 128 ALA A N 1
ATOM 1028 C CA . ALA A 1 128 ? 8.110 6.484 -10.612 1.00 95.81 128 ALA A CA 1
ATOM 1029 C C . ALA A 1 128 ? 7.640 5.279 -9.767 1.00 95.81 128 ALA A C 1
ATOM 1031 O O . ALA A 1 128 ? 8.252 4.210 -9.834 1.00 95.81 128 ALA A O 1
ATOM 1032 N N . SER A 1 129 ? 6.540 5.421 -9.011 1.00 97.69 129 SER A N 1
ATOM 1033 C CA . SER A 1 129 ? 5.950 4.365 -8.165 1.00 97.69 129 SER A CA 1
ATOM 1034 C C . SER A 1 129 ? 4.695 3.725 -8.778 1.00 97.69 129 SER A C 1
ATOM 1036 O O . SER A 1 129 ? 4.210 2.707 -8.298 1.00 97.69 129 SER A O 1
ATOM 1038 N N . GLY A 1 130 ? 4.180 4.261 -9.891 1.00 97.69 130 GLY A N 1
ATOM 1039 C CA . GLY A 1 130 ? 2.958 3.764 -10.537 1.00 97.69 130 GLY A CA 1
ATOM 1040 C C . GLY A 1 130 ? 3.062 2.346 -11.130 1.00 97.69 130 GLY A C 1
ATOM 1041 O O . GLY A 1 130 ? 4.096 1.968 -11.687 1.00 97.69 130 GLY A O 1
ATOM 1042 N N . ILE A 1 131 ? 1.976 1.568 -11.061 1.00 98.56 131 ILE A N 1
ATOM 1043 C CA . ILE A 1 131 ? 1.806 0.280 -11.769 1.00 98.56 131 ILE A CA 1
ATOM 1044 C C . ILE A 1 131 ? 0.990 0.387 -13.066 1.00 98.56 131 ILE A C 1
ATOM 1046 O O . ILE A 1 131 ? 0.823 -0.619 -13.757 1.00 98.56 131 ILE A O 1
ATOM 1050 N N . SER A 1 132 ? 0.431 1.566 -13.358 1.00 98.38 132 SER A N 1
ATOM 1051 C CA . SER A 1 132 ? -0.350 1.835 -14.571 1.00 98.38 132 SER A CA 1
ATOM 1052 C C . SER A 1 132 ? 0.453 1.576 -15.847 1.00 98.38 132 SER A C 1
ATOM 1054 O O . SER A 1 132 ? 1.678 1.485 -15.839 1.00 98.38 132 SER A O 1
ATOM 1056 N N . GLU A 1 133 ? -0.270 1.396 -16.950 1.00 98.31 133 GLU A N 1
ATOM 1057 C CA . GLU A 1 133 ? 0.331 1.147 -18.254 1.00 98.31 133 GLU A CA 1
ATOM 1058 C C . GLU A 1 133 ? 1.087 2.382 -18.751 1.00 98.31 133 GLU A C 1
ATOM 1060 O O . GLU A 1 133 ? 0.541 3.485 -18.764 1.00 98.31 133 GLU A O 1
ATOM 1065 N N . THR A 1 134 ? 2.341 2.183 -19.158 1.00 97.00 134 THR A N 1
ATOM 1066 C CA . THR A 1 134 ? 3.199 3.219 -19.749 1.00 97.00 134 THR A CA 1
ATOM 1067 C C . THR A 1 134 ? 3.827 2.712 -21.044 1.00 97.00 134 THR A C 1
ATOM 1069 O O . THR A 1 134 ? 3.743 1.522 -21.354 1.00 97.00 134 THR A O 1
ATOM 1072 N N . VAL A 1 135 ? 4.474 3.595 -21.806 1.00 97.19 135 VAL A N 1
ATOM 1073 C CA . VAL A 1 135 ? 5.191 3.205 -23.033 1.00 97.19 135 VAL A CA 1
ATOM 1074 C C . VAL A 1 135 ? 6.357 2.263 -22.708 1.00 97.19 135 VAL A C 1
ATOM 1076 O O . VAL A 1 135 ? 6.589 1.294 -23.422 1.00 97.19 135 VAL A O 1
ATOM 1079 N N . GLU A 1 136 ? 7.055 2.517 -21.604 1.00 94.94 136 GLU A N 1
ATOM 1080 C CA . GLU A 1 136 ? 8.264 1.807 -21.180 1.00 94.94 136 GLU A CA 1
ATOM 1081 C C . GLU A 1 136 ? 7.967 0.390 -20.684 1.00 94.94 136 GLU A C 1
ATOM 1083 O O . GLU A 1 136 ? 8.739 -0.533 -20.937 1.00 94.94 136 GLU A O 1
ATOM 1088 N N . PHE A 1 137 ? 6.856 0.209 -19.965 1.00 96.81 137 PHE A N 1
ATOM 1089 C CA . PHE A 1 137 ? 6.564 -1.042 -19.257 1.00 96.81 137 PHE A CA 1
ATOM 1090 C C . PHE A 1 137 ? 5.319 -1.770 -19.772 1.00 96.81 137 PHE A C 1
ATOM 1092 O O . PHE A 1 137 ? 5.028 -2.894 -19.340 1.00 96.81 137 PHE A O 1
ATOM 1099 N N . GLY A 1 138 ? 4.551 -1.143 -20.668 1.00 98.12 138 GLY A N 1
ATOM 1100 C CA . GLY A 1 138 ? 3.255 -1.643 -21.111 1.00 98.12 138 GLY A CA 1
ATOM 1101 C C . GLY A 1 138 ? 2.406 -2.089 -19.919 1.00 98.12 138 GLY A C 1
ATOM 1102 O O . GLY A 1 138 ? 2.307 -1.415 -18.897 1.00 98.12 138 GLY A O 1
ATOM 1103 N N . ARG A 1 139 ? 1.839 -3.294 -20.003 1.00 98.50 139 ARG A N 1
ATOM 1104 C CA . ARG A 1 139 ? 0.969 -3.870 -18.958 1.00 98.50 139 ARG A CA 1
ATOM 1105 C C . ARG A 1 139 ? 1.699 -4.755 -17.948 1.00 98.50 139 ARG A C 1
ATOM 1107 O O . ARG A 1 139 ? 1.032 -5.505 -17.233 1.00 98.50 139 ARG A O 1
ATOM 1114 N N . GLN A 1 140 ? 3.032 -4.742 -17.912 1.00 98.50 140 GLN A N 1
ATOM 1115 C CA . GLN A 1 140 ? 3.823 -5.662 -17.086 1.00 98.50 140 GLN A CA 1
ATOM 1116 C C . GLN A 1 140 ? 3.401 -5.620 -15.611 1.00 98.50 140 GLN A C 1
ATOM 1118 O O . GLN A 1 140 ? 3.052 -6.657 -15.044 1.00 98.50 140 GLN A O 1
ATOM 1123 N N . TYR A 1 141 ? 3.362 -4.427 -15.010 1.00 98.62 141 TYR A N 1
ATOM 1124 C CA . TYR A 1 141 ? 3.044 -4.267 -13.589 1.00 98.62 141 TYR A CA 1
ATOM 1125 C C . TYR A 1 141 ? 1.570 -4.555 -13.282 1.00 98.62 141 TYR A C 1
ATOM 1127 O O . TYR A 1 141 ? 1.297 -5.257 -12.316 1.00 98.62 141 TYR A O 1
ATOM 1135 N N . ILE A 1 142 ? 0.632 -4.169 -14.156 1.00 98.75 142 ILE A N 1
ATOM 1136 C CA . ILE A 1 142 ? -0.789 -4.555 -14.044 1.00 98.75 142 ILE A CA 1
ATOM 1137 C C . ILE A 1 142 ? -0.953 -6.084 -14.043 1.00 98.75 142 ILE A C 1
ATOM 1139 O O . ILE A 1 142 ? -1.679 -6.639 -13.216 1.00 98.75 142 ILE A O 1
ATOM 1143 N N . LYS A 1 143 ? -0.287 -6.785 -14.972 1.00 98.75 143 LYS A N 1
ATOM 1144 C CA . LYS A 1 143 ? -0.351 -8.253 -15.077 1.00 98.75 143 LYS A CA 1
ATOM 1145 C C . LYS A 1 143 ? 0.267 -8.929 -13.853 1.00 98.75 143 LYS A C 1
ATOM 1147 O O . LYS A 1 143 ? -0.300 -9.897 -13.345 1.00 98.75 143 LYS A O 1
ATOM 1152 N N . LEU A 1 144 ? 1.388 -8.404 -13.358 1.00 98.50 144 LEU A N 1
ATOM 1153 C CA . LEU A 1 144 ? 2.039 -8.903 -12.150 1.00 98.50 144 LEU A CA 1
ATOM 1154 C C . LEU A 1 144 ? 1.150 -8.696 -10.912 1.00 98.50 144 LEU A C 1
ATOM 1156 O O . LEU A 1 144 ? 0.905 -9.653 -10.178 1.00 98.50 144 LEU A O 1
ATOM 1160 N N . THR A 1 145 ? 0.577 -7.502 -10.736 1.00 98.44 145 THR A N 1
ATOM 1161 C CA . THR A 1 145 ? -0.407 -7.218 -9.684 1.00 98.44 145 THR A CA 1
ATOM 1162 C C . THR A 1 145 ? -1.585 -8.179 -9.755 1.00 98.44 145 THR A C 1
ATOM 1164 O O . THR A 1 145 ? -1.952 -8.749 -8.732 1.00 98.44 145 THR A O 1
ATOM 1167 N N . ARG A 1 146 ? -2.163 -8.409 -10.944 1.00 98.38 146 ARG A N 1
ATOM 1168 C CA . ARG A 1 146 ? -3.284 -9.344 -11.118 1.00 98.38 146 ARG A CA 1
ATOM 1169 C C . ARG A 1 146 ? -2.932 -10.744 -10.614 1.00 98.38 146 ARG A C 1
ATOM 1171 O O . ARG A 1 146 ? -3.658 -11.276 -9.784 1.00 98.38 146 ARG A O 1
ATOM 1178 N N . ARG A 1 147 ? -1.800 -11.305 -11.061 1.00 97.88 147 ARG A N 1
ATOM 1179 C CA . ARG A 1 147 ? -1.345 -12.648 -10.656 1.00 97.88 147 ARG A CA 1
ATOM 1180 C C . ARG A 1 147 ? -1.285 -12.797 -9.132 1.00 97.88 147 ARG A C 1
ATOM 1182 O O . ARG A 1 147 ? -1.667 -13.838 -8.607 1.00 97.88 147 ARG A O 1
ATOM 1189 N N . TYR A 1 148 ? -0.802 -11.781 -8.421 1.00 97.38 148 TYR A N 1
ATOM 1190 C CA . TYR A 1 148 ? -0.687 -11.828 -6.962 1.00 97.38 148 TYR A CA 1
ATOM 1191 C C . TYR A 1 148 ? -1.982 -11.448 -6.239 1.00 97.38 148 TYR A C 1
ATOM 1193 O O . TYR A 1 148 ? -2.261 -12.025 -5.196 1.00 97.38 148 TYR A O 1
ATOM 1201 N N . ALA A 1 149 ? -2.809 -10.564 -6.798 1.00 97.12 149 A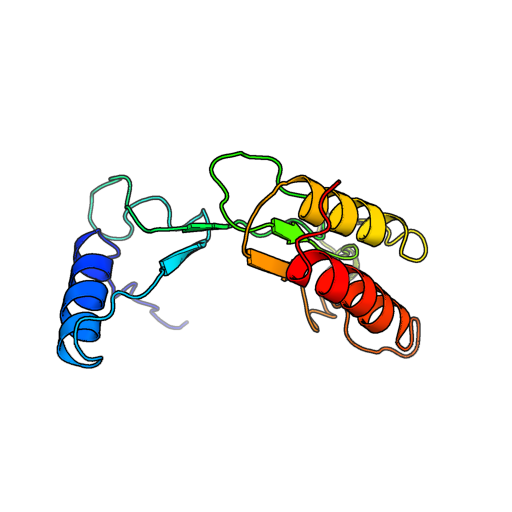LA A N 1
ATOM 1202 C CA . ALA A 1 149 ? -4.138 -10.268 -6.269 1.00 97.12 149 ALA A CA 1
ATOM 1203 C C . ALA A 1 149 ? -5.052 -11.502 -6.320 1.00 97.12 149 ALA A C 1
ATOM 1205 O O . ALA A 1 149 ? -5.771 -11.760 -5.357 1.00 97.12 149 ALA A O 1
ATOM 1206 N N . ASP A 1 150 ? -4.987 -12.286 -7.400 1.00 97.38 150 ASP A N 1
ATOM 1207 C CA . ASP A 1 150 ? -5.730 -13.543 -7.533 1.00 97.38 150 ASP A CA 1
ATOM 1208 C C . ASP A 1 150 ? -5.296 -14.546 -6.445 1.00 97.38 150 ASP A C 1
ATOM 1210 O O . ASP A 1 150 ? -6.137 -15.109 -5.744 1.00 97.38 150 ASP A O 1
ATOM 1214 N N . ARG A 1 151 ? -3.982 -14.694 -6.212 1.00 96.12 151 ARG A N 1
ATOM 1215 C CA . ARG A 1 151 ? -3.432 -15.545 -5.135 1.00 96.12 151 ARG A CA 1
ATOM 1216 C C . ARG A 1 151 ? -3.802 -15.052 -3.734 1.00 96.12 151 ARG A C 1
ATOM 1218 O O . ARG A 1 151 ? -4.168 -15.857 -2.884 1.00 96.12 151 ARG A O 1
ATOM 1225 N N . PHE A 1 152 ? -3.732 -13.741 -3.511 1.00 94.62 152 PHE A N 1
ATOM 1226 C CA . PHE A 1 152 ? -4.044 -13.101 -2.233 1.00 94.62 152 PHE A CA 1
ATOM 1227 C C . PHE A 1 152 ? -5.508 -13.335 -1.852 1.00 94.62 152 PHE A C 1
ATOM 1229 O O . PHE A 1 152 ? -5.804 -13.753 -0.738 1.00 94.62 152 PHE A O 1
ATOM 1236 N N . LYS A 1 153 ? -6.427 -13.155 -2.810 1.00 93.19 153 LYS A N 1
ATOM 1237 C CA . LYS A 1 153 ? -7.863 -13.409 -2.618 1.00 93.19 153 LYS A CA 1
ATOM 1238 C C . LYS A 1 153 ? -8.193 -14.884 -2.410 1.00 93.19 153 LYS A C 1
ATOM 1240 O O . LYS A 1 153 ? -9.137 -15.189 -1.693 1.00 93.19 153 LYS A O 1
ATOM 1245 N N . ALA A 1 154 ? -7.432 -15.786 -3.024 1.00 91.81 154 ALA A N 1
ATOM 1246 C CA . ALA A 1 154 ? -7.604 -17.223 -2.847 1.00 91.81 154 ALA A CA 1
ATOM 1247 C C . ALA A 1 154 ? -7.102 -17.738 -1.481 1.00 91.81 154 ALA A C 1
ATOM 1249 O O . ALA A 1 154 ? -7.244 -18.924 -1.199 1.00 91.81 154 ALA A O 1
ATOM 1250 N N . GLY A 1 155 ? -6.490 -16.886 -0.646 1.00 80.06 155 GLY A N 1
ATOM 1251 C CA . GLY A 1 155 ? -5.877 -17.314 0.614 1.00 80.06 155 GLY A CA 1
ATOM 1252 C C . GLY A 1 155 ? -4.652 -18.213 0.413 1.00 80.06 155 GLY A C 1
ATOM 1253 O O . GLY A 1 155 ? -4.246 -18.918 1.333 1.00 80.06 155 GLY A O 1
ATOM 1254 N N . LEU A 1 156 ? -4.057 -18.205 -0.786 1.00 65.44 156 LEU A N 1
ATOM 1255 C CA . LEU A 1 156 ? -2.893 -19.018 -1.139 1.00 65.44 156 LEU A CA 1
ATOM 1256 C C . LEU A 1 156 ? -1.610 -18.352 -0.624 1.00 65.44 156 LEU A C 1
ATOM 1258 O O . LEU A 1 156 ? -0.805 -17.821 -1.396 1.00 65.44 156 LEU A O 1
ATOM 1262 N N . GLY A 1 157 ? -1.466 -18.355 0.699 1.00 60.62 157 GLY A N 1
ATOM 1263 C CA . GLY A 1 157 ? -0.254 -18.006 1.431 1.00 60.62 157 GLY A CA 1
ATOM 1264 C C . GLY A 1 157 ? 0.333 -19.247 2.099 1.00 60.62 157 GLY A C 1
ATOM 1265 O O . GLY A 1 157 ? 0.281 -19.350 3.319 1.00 60.62 157 GLY A O 1
ATOM 1266 N N . GLN A 1 158 ? 0.823 -20.198 1.298 1.00 45.31 158 GLN A N 1
ATOM 1267 C CA . GLN A 1 158 ? 1.684 -21.308 1.726 1.00 45.31 158 GLN A CA 1
ATOM 1268 C C . GLN A 1 158 ? 2.713 -21.583 0.633 1.00 45.31 158 GLN A C 1
ATOM 1270 O O . GLN A 1 158 ? 2.305 -21.610 -0.554 1.00 45.31 158 GLN A O 1
#

Secondary structure (DSSP, 8-state):
---------BSHHHHHHHHHHHHHHTTT-----EEEGGGSB-BSSS--PBP--SEEE-S-HHHH-----TT--EEEE-S-EE-GGGT-TT--EE--GGGHHHHHHHHHHHHT--SEEEES-SS-GGGT---S-BTTTBTHHHHHHHHHHHHHHTT---

pLDDT: mean 92.21, std 11.32, range [40.47, 98.75]

Foldseek 3Di:
DDPPDPPDWLAQVVQVVVQVVCCVVPVNDGDQDEEEPVSQATDPPPDGDGHDGNAYDYPDCQQPNWDPPPRGLETEHWQHWWQVVVVDPDIGGGDSVLVPRRLVSLLCRLQVLRLHYDAQPCDPVNTPGHCHADPVNGNPSVVSCVVSVVCSVVSVSD

Nearest PDB structures (foldseek):
  4ad0-assembly1_A  TM=8.509E-01  e=9.900E-04  Bacteroides thetaiotaomicron VPI-5482
  4acz-assembly1_A  TM=7.549E-01  e=3.586E-04  Bacteroides thetaiotaomicron VPI-5482
  6fwm-assembly1_A  TM=7.925E-01  e=1.544E-03  Bacteroides xylanisolvens XB1A
  4ad0-assembly2_B  TM=7.430E-01  e=1.198E-03  Bacteroides thetaiotaomicron VPI-5482
  6zfn-assembly1_AAA  TM=7.851E-01  e=2.566E-03  Homo sapiens

Solvent-accessible surface area (backbone atoms only — not comparable to full-atom values): 8960 Å² total; per-residue (Å²): 132,84,86,78,70,82,83,66,62,43,45,59,66,56,54,52,48,50,45,56,52,42,20,72,73,53,84,68,42,72,81,82,45,68,38,52,54,90,61,43,42,32,39,80,67,96,48,79,49,78,48,85,66,82,32,25,32,63,89,54,16,20,63,74,38,55,71,78,58,83,80,41,47,36,30,36,26,20,44,11,20,33,43,49,91,73,71,48,100,77,46,52,77,25,73,30,64,96,48,54,48,23,50,56,23,52,51,49,35,33,68,64,72,46,90,40,76,44,71,40,31,59,71,45,62,82,38,48,17,36,35,54,73,43,90,91,58,39,58,51,50,49,53,52,50,48,62,48,50,55,36,51,74,68,65,62,54,127

Radius of gyration: 18.52 Å; Cα contacts (8 Å, |Δi|>4): 258; chains: 1; bounding box: 49×54×47 Å